Protein AF-A0A662I126-F1 (afdb_monomer_lite)

Secondary structure (DSSP, 8-state):
-----PPPPP--------HHHHHHHHHHHHTTSSSSHHHHHHHHHHHHHHHHHHH------HHHHHHHHHHHHHHSPPPPHHHHHHHHHHHHHHHHHHHT--

pLDDT: mean 80.43, std 13.74, range [46.0, 97.88]

Structure (mmCIF, N/CA/C/O backbone):
data_AF-A0A662I126-F1
#
_entry.id   AF-A0A662I126-F1
#
loop_
_atom_site.group_PDB
_atom_site.id
_atom_site.type_symbol
_atom_site.label_atom_id
_atom_site.label_alt_id
_atom_site.label_comp_id
_atom_site.label_asym_id
_atom_site.label_entity_id
_atom_site.label_seq_id
_atom_site.pdbx_PDB_ins_code
_atom_site.Cartn_x
_atom_site.Cartn_y
_atom_site.Cartn_z
_atom_site.occupancy
_atom_site.B_iso_or_equiv
_atom_site.auth_seq_id
_atom_site.auth_comp_id
_atom_site.auth_asym_id
_atom_site.auth_atom_id
_atom_site.pdbx_PDB_model_num
ATOM 1 N N . MET A 1 1 ? 0.864 27.579 19.050 1.00 46.28 1 MET A N 1
ATOM 2 C CA . MET A 1 1 ? 2.018 26.921 18.395 1.00 46.28 1 MET A CA 1
ATOM 3 C C . MET A 1 1 ? 1.503 25.943 17.349 1.00 46.28 1 MET A C 1
ATOM 5 O O . MET A 1 1 ? 0.604 25.179 17.687 1.00 46.28 1 MET A O 1
ATOM 9 N N . PRO A 1 2 ? 1.976 25.974 16.093 1.00 46.00 2 PRO A N 1
ATOM 10 C CA . PRO A 1 2 ? 1.501 25.039 15.078 1.00 46.00 2 PRO A CA 1
ATOM 11 C C . PRO A 1 2 ? 1.997 23.624 15.407 1.00 46.00 2 PRO A C 1
ATOM 13 O O . PRO A 1 2 ? 3.196 23.412 15.585 1.00 46.00 2 PRO A O 1
ATOM 16 N N . LYS A 1 3 ? 1.071 22.659 15.516 1.00 48.94 3 LYS A N 1
ATOM 17 C CA . LYS A 1 3 ? 1.384 21.231 15.683 1.00 48.94 3 LYS A CA 1
ATOM 18 C C . LYS A 1 3 ? 2.289 20.795 14.527 1.00 48.94 3 LYS A C 1
ATOM 20 O O . LYS A 1 3 ? 1.851 20.738 13.378 1.00 48.94 3 LYS A O 1
ATOM 25 N N . ARG A 1 4 ? 3.558 20.519 14.830 1.00 51.84 4 ARG A N 1
ATOM 26 C CA . ARG A 1 4 ? 4.526 19.932 13.898 1.00 51.84 4 ARG A CA 1
ATOM 27 C C . ARG A 1 4 ? 3.936 18.584 13.468 1.00 51.84 4 ARG A C 1
ATOM 29 O O . ARG A 1 4 ? 3.803 17.699 14.303 1.00 51.84 4 ARG A O 1
ATOM 36 N N . ARG A 1 5 ? 3.493 18.450 12.212 1.00 54.19 5 ARG A N 1
ATOM 37 C CA . ARG A 1 5 ? 3.064 17.153 11.665 1.00 54.19 5 ARG A CA 1
ATOM 38 C C . ARG A 1 5 ? 4.267 16.220 11.765 1.00 54.19 5 ARG A C 1
ATOM 40 O O . ARG A 1 5 ? 5.259 16.447 11.071 1.00 54.19 5 ARG A O 1
ATOM 47 N N . GLU A 1 6 ? 4.213 15.242 12.662 1.00 59.25 6 GLU A N 1
ATOM 48 C CA . GLU A 1 6 ? 5.217 14.184 12.718 1.00 59.25 6 GLU A CA 1
ATOM 49 C C . GLU A 1 6 ? 5.300 13.549 11.329 1.00 59.25 6 GLU A C 1
ATOM 51 O O . GLU A 1 6 ? 4.286 13.159 10.744 1.00 59.25 6 GLU A O 1
ATOM 56 N N . LYS A 1 7 ? 6.504 13.531 10.748 1.00 57.84 7 LYS A N 1
ATOM 57 C CA . LYS A 1 7 ? 6.735 12.809 9.499 1.00 57.84 7 LYS A CA 1
ATOM 58 C C . LYS A 1 7 ? 6.443 11.343 9.798 1.00 57.84 7 LYS A C 1
ATOM 60 O O . LYS A 1 7 ? 7.119 10.763 10.643 1.00 57.84 7 LYS A O 1
ATOM 65 N N . ALA A 1 8 ? 5.433 10.781 9.137 1.00 68.19 8 ALA A N 1
ATOM 66 C CA . ALA A 1 8 ? 5.103 9.371 9.272 1.00 68.19 8 ALA A CA 1
ATOM 67 C C . ALA A 1 8 ? 6.372 8.535 9.048 1.00 68.19 8 ALA A C 1
ATOM 69 O O . ALA A 1 8 ? 7.087 8.744 8.063 1.00 68.19 8 ALA A O 1
ATOM 70 N N . ALA A 1 9 ? 6.672 7.640 9.988 1.00 77.69 9 ALA A N 1
ATOM 71 C CA . ALA A 1 9 ? 7.827 6.765 9.885 1.00 77.69 9 ALA A CA 1
ATOM 72 C C . ALA A 1 9 ? 7.681 5.884 8.635 1.00 77.69 9 ALA A C 1
ATOM 74 O O . ALA A 1 9 ? 6.673 5.199 8.465 1.00 77.69 9 ALA A O 1
ATOM 75 N N . LEU A 1 10 ? 8.673 5.931 7.746 1.00 83.06 10 LEU A N 1
ATOM 76 C CA . LEU A 1 10 ? 8.727 5.057 6.578 1.00 83.06 10 LEU A CA 1
ATOM 77 C C . LEU A 1 10 ? 9.353 3.723 6.983 1.00 83.06 10 LEU A C 1
ATOM 79 O O . LEU A 1 10 ? 10.356 3.696 7.695 1.00 83.06 10 LEU A O 1
ATOM 83 N N . VAL A 1 11 ? 8.771 2.626 6.505 1.00 86.38 11 VAL A N 1
ATOM 84 C CA . VAL A 1 11 ? 9.264 1.266 6.739 1.00 86.38 11 VAL A CA 1
ATOM 85 C C . VAL A 1 11 ? 9.749 0.692 5.414 1.00 86.38 11 VAL A C 1
ATOM 87 O O . VAL A 1 11 ? 9.076 0.824 4.393 1.00 86.38 11 VAL A O 1
ATOM 90 N N . HIS A 1 12 ? 10.922 0.061 5.427 1.00 88.12 12 HIS A N 1
ATOM 91 C CA . HIS A 1 12 ? 11.447 -0.628 4.255 1.00 88.12 12 HIS A CA 1
ATOM 92 C C . HIS A 1 12 ? 10.751 -1.980 4.079 1.00 88.12 12 HIS A C 1
ATOM 94 O O . HIS A 1 12 ? 10.676 -2.773 5.017 1.00 88.12 12 HIS A O 1
ATOM 100 N N . VAL A 1 13 ? 10.279 -2.254 2.864 1.00 87.19 13 VAL A N 1
ATOM 101 C CA . VAL A 1 13 ? 9.622 -3.514 2.509 1.00 87.19 13 VAL A CA 1
ATOM 102 C C . VAL A 1 13 ? 10.360 -4.131 1.328 1.00 87.19 13 VAL A C 1
ATOM 104 O O . VAL A 1 13 ? 10.661 -3.454 0.349 1.00 87.19 13 VAL A O 1
ATOM 107 N N . SER A 1 14 ? 10.644 -5.428 1.412 1.00 91.38 14 SER A N 1
ATOM 108 C CA . SER A 1 14 ? 11.217 -6.206 0.313 1.00 91.38 14 SER A CA 1
ATOM 109 C C . SER A 1 14 ? 10.224 -7.270 -0.124 1.00 91.38 14 SER A C 1
ATOM 111 O O . SER A 1 14 ? 9.690 -8.003 0.705 1.00 91.38 14 SER A O 1
ATOM 113 N N . VAL A 1 15 ? 9.982 -7.354 -1.430 1.00 88.12 15 VAL A N 1
ATOM 114 C CA . VAL A 1 15 ? 9.002 -8.269 -2.022 1.00 88.12 15 VAL A CA 1
ATOM 115 C C . VAL A 1 15 ? 9.655 -9.123 -3.099 1.00 88.12 15 VAL A C 1
ATOM 117 O O . VAL A 1 15 ? 10.569 -8.679 -3.791 1.00 88.12 15 VAL A O 1
ATOM 120 N N . ARG A 1 16 ? 9.174 -10.358 -3.249 1.00 93.06 16 ARG A N 1
ATOM 121 C CA . ARG A 1 16 ? 9.502 -11.217 -4.390 1.00 93.06 16 ARG A CA 1
ATOM 122 C C . ARG A 1 16 ? 8.340 -11.165 -5.366 1.00 93.06 16 ARG A C 1
ATOM 124 O O . ARG A 1 16 ? 7.201 -11.373 -4.957 1.00 93.06 16 ARG A O 1
ATOM 131 N N . ILE A 1 17 ? 8.632 -10.902 -6.633 1.00 90.81 17 ILE A N 1
ATOM 132 C CA . ILE A 1 17 ? 7.629 -10.824 -7.697 1.00 90.81 17 ILE A CA 1
ATOM 133 C C . ILE A 1 17 ? 8.075 -11.648 -8.909 1.00 90.81 17 ILE A C 1
ATOM 135 O O . ILE A 1 17 ? 9.280 -11.835 -9.096 1.00 90.81 17 ILE A O 1
ATOM 139 N N . PRO A 1 18 ? 7.135 -12.146 -9.732 1.00 95.94 18 PRO A N 1
ATOM 140 C CA . PRO A 1 18 ? 7.471 -12.814 -10.983 1.00 95.94 18 PRO A CA 1
ATOM 141 C C . PRO A 1 18 ? 8.266 -11.899 -11.919 1.00 95.94 18 PRO A C 1
ATOM 143 O O . PRO A 1 18 ? 7.995 -10.701 -12.014 1.00 95.94 18 PRO A O 1
ATOM 146 N N . GLU A 1 19 ? 9.206 -12.475 -12.667 1.00 96.06 19 GLU A N 1
ATOM 147 C CA . GLU A 1 19 ? 10.067 -11.724 -13.590 1.00 96.06 19 GLU A CA 1
ATOM 148 C C . GLU A 1 19 ? 9.255 -10.951 -14.641 1.00 96.06 19 GLU A C 1
ATOM 150 O O . GLU A 1 19 ? 9.540 -9.789 -14.919 1.00 96.06 19 GLU A O 1
ATOM 155 N N . GLY A 1 20 ? 8.196 -11.563 -15.185 1.00 96.00 20 GLY A N 1
ATOM 156 C CA . GLY A 1 20 ? 7.309 -10.900 -16.146 1.00 96.00 20 GLY A CA 1
ATOM 157 C C . GLY A 1 20 ? 6.635 -9.652 -15.568 1.00 96.00 20 GLY A C 1
ATOM 158 O O . GLY A 1 20 ? 6.520 -8.641 -16.253 1.00 96.00 20 GLY A O 1
ATOM 159 N N . THR A 1 21 ? 6.260 -9.686 -14.288 1.00 93.94 21 THR A N 1
ATOM 160 C CA . THR A 1 21 ? 5.686 -8.529 -13.589 1.00 93.94 21 THR A CA 1
ATOM 161 C C . THR A 1 21 ? 6.712 -7.414 -13.431 1.00 93.94 21 THR A C 1
ATOM 163 O O . THR A 1 21 ? 6.377 -6.251 -13.643 1.00 93.94 21 THR A O 1
ATOM 166 N N . LEU A 1 22 ? 7.963 -7.757 -13.110 1.00 94.81 22 LEU A N 1
ATOM 167 C CA . LEU A 1 22 ? 9.042 -6.774 -13.024 1.00 94.81 22 LEU A CA 1
ATOM 168 C C . LEU A 1 22 ? 9.310 -6.113 -14.384 1.00 94.81 22 LEU A C 1
ATOM 170 O O . LEU A 1 22 ? 9.425 -4.896 -14.440 1.00 94.81 22 LEU A O 1
ATOM 174 N N . LYS A 1 23 ? 9.320 -6.884 -15.480 1.00 97.00 23 LYS A N 1
ATOM 175 C CA . LYS A 1 23 ? 9.491 -6.340 -16.842 1.00 97.00 23 LYS A CA 1
ATOM 176 C C . LYS A 1 23 ? 8.402 -5.334 -17.208 1.00 97.00 23 LYS A C 1
ATOM 178 O O . LYS A 1 23 ? 8.697 -4.287 -17.770 1.00 97.00 23 LYS A O 1
ATOM 183 N N . ILE A 1 24 ? 7.150 -5.628 -16.863 1.00 95.81 24 ILE A N 1
ATOM 184 C CA . ILE A 1 24 ? 6.039 -4.692 -17.081 1.00 95.81 24 ILE A CA 1
ATOM 185 C C . ILE A 1 24 ? 6.229 -3.435 -16.225 1.00 95.81 24 ILE A C 1
ATOM 187 O O . ILE A 1 24 ? 6.040 -2.328 -16.720 1.00 95.81 24 ILE A O 1
ATOM 191 N N . ALA A 1 25 ? 6.623 -3.590 -14.957 1.00 94.69 25 ALA A N 1
ATOM 192 C CA . ALA A 1 25 ? 6.891 -2.454 -14.080 1.00 94.69 25 ALA A CA 1
ATOM 193 C C . ALA A 1 25 ? 8.005 -1.552 -14.637 1.00 94.69 25 ALA A C 1
ATOM 195 O O . ALA A 1 25 ? 7.853 -0.333 -14.620 1.00 94.69 25 ALA A O 1
ATOM 196 N N . ASP A 1 26 ? 9.068 -2.146 -15.182 1.00 97.00 26 ASP A N 1
ATOM 197 C CA . ASP A 1 26 ? 10.161 -1.424 -15.839 1.00 97.00 26 ASP A CA 1
ATOM 198 C C . ASP A 1 26 ? 9.665 -0.626 -17.041 1.00 97.00 26 ASP A C 1
ATOM 200 O O . ASP A 1 26 ? 9.879 0.580 -17.097 1.00 97.00 26 ASP A O 1
ATOM 204 N N . MET A 1 27 ? 8.890 -1.251 -17.933 1.00 97.75 27 MET A N 1
ATOM 205 C CA . MET A 1 27 ? 8.309 -0.556 -19.086 1.00 97.75 27 MET A CA 1
ATOM 206 C C . MET A 1 27 ? 7.448 0.646 -18.679 1.00 97.75 27 MET A C 1
ATOM 208 O O . MET A 1 27 ? 7.476 1.681 -19.337 1.00 97.75 27 MET A O 1
ATOM 212 N N . LEU A 1 28 ? 6.664 0.531 -17.604 1.00 96.94 28 LEU A N 1
ATOM 213 C CA . LEU A 1 28 ? 5.814 1.629 -17.130 1.00 96.94 28 LEU A CA 1
ATOM 214 C C . LEU A 1 28 ? 6.634 2.797 -16.561 1.00 96.94 28 LEU A C 1
ATOM 216 O O . LEU A 1 28 ? 6.225 3.952 -16.696 1.00 96.94 28 LEU A O 1
ATOM 220 N N . VAL A 1 29 ? 7.782 2.508 -15.947 1.00 97.31 29 VAL A N 1
ATOM 221 C CA . VAL A 1 29 ? 8.737 3.532 -15.504 1.00 97.31 29 VAL A CA 1
ATOM 222 C C . VAL A 1 29 ? 9.430 4.172 -16.707 1.00 97.31 29 VAL A C 1
ATOM 224 O O . VAL A 1 29 ? 9.499 5.395 -16.785 1.00 97.31 29 VAL A O 1
ATOM 227 N N . ASP A 1 30 ? 9.857 3.372 -17.685 1.00 97.88 30 ASP A N 1
ATOM 228 C CA . ASP A 1 30 ? 10.520 3.851 -18.905 1.00 97.88 30 ASP A CA 1
ATOM 229 C C . ASP A 1 30 ? 9.610 4.760 -19.747 1.00 97.88 30 ASP A C 1
ATOM 231 O O . ASP A 1 30 ? 10.065 5.737 -20.340 1.00 97.88 30 ASP A O 1
ATOM 235 N N . LEU A 1 31 ? 8.301 4.484 -19.760 1.00 97.75 31 LEU A N 1
ATOM 236 C CA . LEU A 1 31 ? 7.284 5.336 -20.388 1.00 97.75 31 LEU A CA 1
ATOM 237 C C . LEU A 1 31 ? 6.996 6.628 -19.601 1.00 97.75 31 LEU A C 1
ATOM 239 O O . LEU A 1 31 ? 6.207 7.456 -20.056 1.00 97.75 31 LEU A O 1
ATOM 243 N N . GLY A 1 32 ? 7.595 6.805 -18.421 1.00 96.25 32 GLY A N 1
ATOM 244 C CA . GLY A 1 32 ? 7.405 7.972 -17.562 1.00 96.25 32 GLY A CA 1
ATOM 245 C C . GLY A 1 32 ? 6.053 8.015 -16.847 1.00 96.25 32 GLY A C 1
ATOM 246 O O . GLY A 1 32 ? 5.678 9.062 -16.322 1.00 96.25 32 GLY A O 1
ATOM 247 N N . ILE A 1 33 ? 5.310 6.901 -16.817 1.00 96.88 33 ILE A N 1
ATOM 248 C CA . ILE A 1 33 ? 4.027 6.809 -16.098 1.00 96.88 33 ILE A CA 1
ATOM 249 C C . ILE A 1 33 ? 4.274 6.842 -14.586 1.00 96.88 33 ILE A C 1
ATOM 251 O O . ILE A 1 33 ? 3.497 7.434 -13.839 1.00 96.88 33 ILE A O 1
ATOM 255 N N . PHE A 1 34 ? 5.374 6.227 -14.151 1.00 96.75 34 PHE A N 1
ATOM 256 C CA . PHE A 1 34 ? 5.867 6.283 -12.781 1.00 96.75 34 PHE A CA 1
ATOM 257 C C . PHE A 1 34 ? 7.318 6.753 -12.780 1.00 96.75 34 PHE A C 1
ATOM 259 O O . PHE A 1 34 ? 8.088 6.422 -13.678 1.00 96.75 34 PHE A O 1
ATOM 266 N N . LYS A 1 35 ? 7.707 7.494 -11.746 1.00 95.81 35 LYS A N 1
ATOM 267 C CA . LYS A 1 35 ? 9.072 7.980 -11.547 1.00 95.81 35 LYS A CA 1
ATOM 268 C C . LYS A 1 35 ? 10.064 6.836 -11.353 1.00 95.81 35 LYS A C 1
ATOM 270 O O . LYS A 1 35 ? 11.187 6.903 -11.842 1.00 95.81 35 LYS A O 1
ATOM 275 N N . ASP A 1 36 ? 9.675 5.831 -10.573 1.00 96.50 36 ASP A N 1
ATOM 276 C CA . ASP A 1 36 ? 10.496 4.668 -10.260 1.00 96.50 36 ASP A CA 1
ATOM 277 C C . ASP A 1 36 ? 9.635 3.461 -9.852 1.00 96.50 36 ASP A C 1
ATOM 279 O O . ASP A 1 36 ? 8.424 3.557 -9.630 1.00 96.50 36 ASP A O 1
ATOM 283 N N . ARG A 1 37 ? 10.282 2.295 -9.732 1.00 93.62 37 ARG A N 1
ATOM 284 C CA . ARG A 1 37 ? 9.632 1.039 -9.326 1.00 93.62 37 ARG A CA 1
ATOM 285 C C . ARG A 1 37 ? 8.956 1.143 -7.955 1.00 93.62 37 ARG A C 1
ATOM 287 O O . ARG A 1 37 ? 7.943 0.487 -7.725 1.00 93.62 37 ARG A O 1
ATOM 294 N N . SER A 1 38 ? 9.508 1.939 -7.039 1.00 93.50 38 SER A N 1
ATOM 295 C CA . SER A 1 38 ? 8.968 2.080 -5.683 1.00 93.50 38 SER A CA 1
ATOM 296 C C . SER A 1 38 ? 7.665 2.867 -5.697 1.00 93.50 38 SER A C 1
ATOM 298 O O . SER A 1 38 ? 6.728 2.503 -4.991 1.00 93.50 38 SER A O 1
ATOM 300 N N . GLU A 1 39 ? 7.574 3.921 -6.508 1.00 94.38 39 GLU A N 1
ATOM 301 C CA . GLU A 1 39 ? 6.335 4.673 -6.697 1.00 94.38 39 GLU A CA 1
ATOM 302 C C . GLU A 1 39 ? 5.225 3.779 -7.254 1.00 94.38 39 GLU A C 1
ATOM 304 O O . GLU A 1 39 ? 4.125 3.763 -6.698 1.00 94.38 39 GLU A O 1
ATOM 309 N N . LEU A 1 40 ? 5.533 2.977 -8.277 1.00 94.75 40 LEU A N 1
ATOM 310 C CA . LEU A 1 40 ? 4.595 2.009 -8.843 1.00 94.75 40 LEU A CA 1
ATOM 311 C C . LEU A 1 40 ? 4.107 1.015 -7.782 1.00 94.75 40 LEU A C 1
ATOM 313 O O . LEU A 1 40 ? 2.901 0.819 -7.626 1.00 94.75 40 LEU A O 1
ATOM 317 N N . ILE A 1 41 ? 5.022 0.409 -7.017 1.00 92.44 41 ILE A N 1
ATOM 318 C CA . ILE A 1 41 ? 4.670 -0.564 -5.971 1.00 92.44 41 ILE A CA 1
ATOM 319 C C . ILE A 1 41 ? 3.819 0.096 -4.879 1.00 92.44 41 ILE A C 1
ATOM 321 O O . ILE A 1 41 ? 2.793 -0.454 -4.479 1.00 92.44 41 ILE A O 1
ATOM 325 N N . ASN A 1 42 ? 4.192 1.294 -4.425 1.00 92.25 42 ASN A N 1
ATOM 326 C CA . ASN A 1 42 ? 3.429 2.039 -3.424 1.00 92.25 42 ASN A CA 1
ATOM 327 C C . ASN A 1 42 ? 2.022 2.386 -3.924 1.00 92.25 42 ASN A C 1
ATOM 329 O O . ASN A 1 42 ? 1.047 2.255 -3.178 1.00 92.25 42 ASN A O 1
ATOM 333 N N . TYR A 1 43 ? 1.906 2.799 -5.187 1.00 93.38 43 TYR A N 1
ATOM 334 C CA . TYR A 1 43 ? 0.624 3.063 -5.828 1.00 93.38 43 TYR A CA 1
ATOM 335 C C . TYR A 1 43 ? -0.240 1.798 -5.879 1.00 93.38 43 TYR A C 1
ATOM 337 O O . TYR A 1 43 ? -1.388 1.826 -5.433 1.00 93.38 43 TYR A O 1
ATOM 345 N N . ALA A 1 44 ? 0.323 0.678 -6.342 1.00 91.25 44 ALA A N 1
ATOM 346 C CA . ALA A 1 44 ? -0.379 -0.597 -6.438 1.00 91.25 44 ALA A CA 1
ATOM 347 C C . ALA A 1 44 ? -0.873 -1.089 -5.068 1.00 91.25 44 ALA A C 1
ATOM 349 O O . ALA A 1 44 ? -2.035 -1.477 -4.938 1.00 91.25 44 ALA A O 1
ATOM 350 N N . ILE A 1 45 ? -0.036 -1.007 -4.025 1.00 90.69 45 ILE A N 1
ATOM 351 C CA . ILE A 1 45 ? -0.421 -1.354 -2.647 1.00 90.69 45 ILE A CA 1
ATOM 352 C C . ILE A 1 45 ? -1.575 -0.464 -2.182 1.00 90.69 45 ILE A C 1
ATOM 354 O O . ILE A 1 45 ? -2.577 -0.968 -1.679 1.00 90.69 45 ILE A O 1
ATOM 358 N N . LYS A 1 46 ? -1.471 0.856 -2.372 1.00 90.50 46 LYS A N 1
ATOM 359 C CA . LYS A 1 46 ? -2.510 1.802 -1.948 1.00 90.50 46 LYS A CA 1
ATOM 360 C C . LYS A 1 46 ? -3.842 1.542 -2.649 1.00 90.50 46 LYS A C 1
ATOM 362 O O . LYS A 1 46 ? -4.884 1.565 -1.995 1.00 90.50 46 LYS A O 1
ATOM 367 N N . GLN A 1 47 ? -3.808 1.297 -3.955 1.00 89.81 47 GLN A N 1
ATOM 368 C CA . GLN A 1 47 ? -5.000 1.013 -4.746 1.00 89.81 47 GLN A CA 1
ATOM 369 C C . GLN A 1 47 ? -5.637 -0.317 -4.331 1.00 89.81 47 GLN A C 1
ATOM 371 O O . GLN A 1 47 ? -6.834 -0.358 -4.054 1.00 89.81 47 GLN A O 1
ATOM 376 N N . THR A 1 48 ? -4.821 -1.359 -4.160 1.00 87.94 48 THR A N 1
ATOM 377 C CA . THR A 1 48 ? -5.275 -2.669 -3.677 1.00 87.94 48 THR A CA 1
ATOM 378 C C . THR A 1 48 ? -5.917 -2.547 -2.298 1.00 87.94 48 THR A C 1
ATOM 380 O O . THR A 1 48 ? -7.031 -3.012 -2.094 1.00 87.94 48 THR A O 1
ATOM 383 N N . LEU A 1 49 ? -5.272 -1.862 -1.347 1.00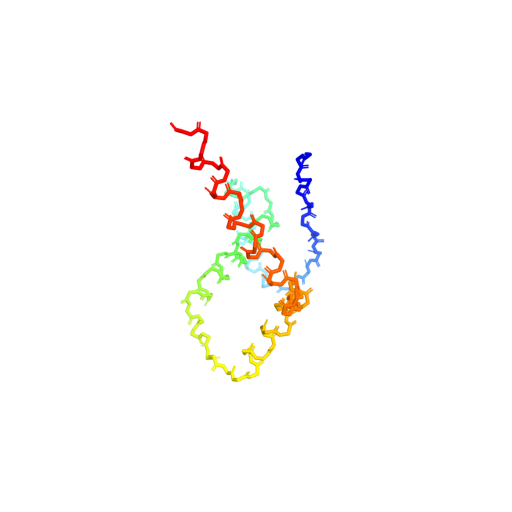 86.56 49 LEU A N 1
ATOM 384 C CA . LEU A 1 49 ? -5.842 -1.644 -0.016 1.00 86.56 49 LEU A CA 1
ATOM 385 C C . LEU A 1 49 ? -7.163 -0.882 -0.080 1.00 86.56 49 LEU A C 1
ATOM 387 O O . LEU A 1 49 ? -8.095 -1.239 0.630 1.00 86.56 49 LEU A O 1
ATOM 391 N N . LYS A 1 50 ? -7.273 0.140 -0.933 1.00 83.81 50 LYS A N 1
ATOM 392 C CA . LYS A 1 50 ? -8.524 0.884 -1.109 1.00 83.81 50 LYS A CA 1
ATOM 393 C C . LYS A 1 50 ? -9.647 -0.031 -1.603 1.00 83.81 50 LYS A C 1
ATOM 395 O O . LYS A 1 50 ? -10.737 0.008 -1.047 1.00 83.81 50 LYS A O 1
ATOM 400 N N . GLU A 1 51 ? -9.383 -0.862 -2.605 1.00 84.44 51 GLU A N 1
ATOM 401 C CA . GLU A 1 51 ? -10.366 -1.802 -3.158 1.00 84.44 51 GLU A CA 1
ATOM 402 C C . GLU A 1 51 ? -10.743 -2.905 -2.164 1.00 84.44 51 GLU A C 1
ATOM 404 O O . GLU A 1 51 ? -11.924 -3.205 -1.989 1.00 84.44 51 GLU A O 1
ATOM 409 N N . TYR A 1 52 ? -9.764 -3.478 -1.461 1.00 79.06 52 TYR A N 1
ATOM 410 C CA . TYR A 1 52 ? -10.020 -4.499 -0.450 1.00 79.06 52 TYR A CA 1
ATOM 411 C C . TYR A 1 52 ? -10.767 -3.928 0.754 1.00 79.06 52 TYR A C 1
ATOM 413 O O . TYR A 1 52 ? -11.759 -4.516 1.162 1.00 79.06 52 TYR A O 1
ATOM 421 N N . LEU A 1 53 ? -10.369 -2.776 1.300 1.00 74.81 53 LEU A N 1
ATOM 422 C CA . LEU A 1 53 ? -11.036 -2.169 2.461 1.00 74.81 53 LEU A CA 1
ATOM 423 C C . LEU A 1 53 ? -12.501 -1.821 2.190 1.00 74.81 53 LEU A C 1
ATOM 425 O O . LEU A 1 53 ? -13.319 -1.944 3.095 1.00 74.81 53 LEU A O 1
ATOM 429 N N . LEU A 1 54 ? -12.849 -1.440 0.959 1.00 67.75 54 LEU A N 1
ATOM 430 C CA . LEU A 1 54 ? -14.245 -1.207 0.573 1.00 67.75 54 LEU A CA 1
ATOM 431 C C . LEU A 1 54 ? -15.082 -2.496 0.573 1.00 67.75 54 LEU A C 1
ATOM 433 O O . LEU A 1 54 ? -16.287 -2.446 0.806 1.00 67.75 54 LEU A O 1
ATOM 437 N N . ASN A 1 55 ? -14.444 -3.642 0.335 1.00 64.75 55 ASN A N 1
ATOM 438 C CA . ASN A 1 55 ? -15.090 -4.952 0.268 1.00 64.75 55 ASN A CA 1
ATOM 439 C C . ASN A 1 55 ? -14.948 -5.771 1.557 1.00 64.75 55 ASN A C 1
ATOM 441 O O . ASN A 1 55 ? -15.654 -6.767 1.736 1.00 64.75 55 ASN A O 1
ATOM 445 N N . ILE A 1 56 ? -14.070 -5.360 2.476 1.00 61.75 56 ILE A N 1
ATOM 446 C CA . ILE A 1 56 ? -13.977 -5.939 3.810 1.00 61.75 56 ILE A CA 1
ATOM 447 C C . ILE A 1 56 ? -15.249 -5.536 4.561 1.00 61.75 56 ILE A C 1
ATOM 449 O O . ILE A 1 56 ? -15.345 -4.484 5.190 1.00 61.75 56 ILE A O 1
ATOM 453 N N . ARG A 1 57 ? -16.248 -6.423 4.525 1.00 58.91 57 ARG A N 1
ATOM 454 C CA . ARG A 1 57 ? -17.271 -6.476 5.566 1.00 58.91 57 ARG A CA 1
ATOM 455 C C . ARG A 1 57 ? -16.549 -6.883 6.838 1.00 58.91 57 ARG A C 1
ATOM 457 O O . ARG A 1 57 ? -16.310 -8.067 7.061 1.00 58.91 57 ARG A O 1
ATOM 464 N N . ILE A 1 58 ? -16.154 -5.899 7.640 1.00 64.12 58 ILE A N 1
ATOM 465 C CA . ILE A 1 58 ? -15.660 -6.155 8.987 1.00 64.12 58 ILE A CA 1
ATOM 466 C C . ILE A 1 58 ? -16.788 -6.899 9.703 1.00 64.12 58 ILE A C 1
ATOM 468 O O . ILE A 1 58 ? -17.815 -6.306 10.032 1.00 64.12 58 ILE A O 1
ATOM 472 N N . GLN A 1 59 ? -16.631 -8.209 9.905 1.00 62.12 59 GLN A N 1
ATOM 473 C CA . GLN A 1 59 ? -17.445 -8.898 10.892 1.00 62.12 59 GLN A CA 1
ATOM 474 C C . GLN A 1 59 ? -17.056 -8.284 12.226 1.00 62.12 59 GLN A C 1
ATOM 476 O O . GLN A 1 59 ? -15.940 -8.477 12.710 1.00 62.12 59 GLN A O 1
ATOM 481 N N . VAL A 1 60 ? -17.956 -7.470 12.769 1.00 66.88 60 VAL A N 1
ATOM 482 C CA . VAL A 1 60 ? -17.788 -6.878 14.088 1.00 66.88 60 VAL A CA 1
ATOM 483 C C . VAL A 1 60 ? -17.880 -8.023 15.086 1.00 66.88 60 VAL A C 1
ATOM 485 O O . VAL A 1 60 ? -18.963 -8.439 15.491 1.00 66.88 60 VAL A O 1
ATOM 488 N N . THR A 1 61 ? -16.726 -8.592 15.410 1.00 76.75 61 THR A N 1
ATOM 489 C CA . THR A 1 61 ? -16.593 -9.605 16.449 1.00 76.75 61 THR A CA 1
ATOM 490 C C . THR A 1 61 ? -16.471 -8.911 17.806 1.00 76.75 61 THR A C 1
ATOM 492 O O . THR A 1 61 ? -15.908 -7.813 17.882 1.00 76.75 61 THR A O 1
ATOM 495 N N . PRO A 1 62 ? -16.955 -9.527 18.899 1.00 79.44 62 PRO A N 1
ATOM 496 C CA . PRO A 1 62 ? -16.789 -8.978 20.245 1.00 79.44 62 PRO A CA 1
ATOM 497 C C . PRO A 1 62 ? -15.328 -8.635 20.577 1.00 79.44 62 PRO A C 1
ATOM 499 O O . PRO A 1 62 ? -15.055 -7.591 21.161 1.00 79.44 62 PRO A O 1
ATOM 502 N N . GLN A 1 63 ? -14.378 -9.456 20.116 1.00 83.50 63 GLN A N 1
ATOM 503 C CA . GLN A 1 63 ? -12.942 -9.268 20.342 1.00 83.50 63 GLN A CA 1
ATOM 504 C C . GLN A 1 63 ? -12.391 -8.016 19.645 1.00 83.50 63 GLN A C 1
ATOM 506 O O . GLN A 1 63 ? -11.521 -7.330 20.186 1.00 83.50 63 GLN A O 1
ATOM 511 N N . LEU A 1 64 ? -12.889 -7.698 18.445 1.00 82.75 64 LEU A N 1
ATOM 512 C CA . LEU A 1 64 ? -12.497 -6.486 17.724 1.00 82.75 64 LEU A CA 1
ATOM 513 C C . LEU A 1 64 ? -13.013 -5.232 18.437 1.00 82.75 64 LEU A C 1
ATOM 515 O O . LEU A 1 64 ? -12.287 -4.246 18.547 1.00 82.75 64 LEU A O 1
ATOM 519 N N . VAL A 1 65 ? -14.244 -5.287 18.949 1.00 80.62 65 VAL A N 1
ATOM 520 C CA . VAL A 1 65 ? -14.855 -4.200 19.725 1.00 80.62 65 VAL A CA 1
ATOM 521 C C . VAL A 1 65 ? -14.072 -3.956 21.012 1.00 80.62 65 VAL A C 1
ATOM 523 O O . VAL A 1 65 ? -13.714 -2.820 21.309 1.00 80.62 65 VAL A O 1
ATOM 526 N N . GLU A 1 66 ? -13.735 -5.018 21.741 1.00 85.44 66 GLU A N 1
ATOM 527 C CA . GLU A 1 66 ? -12.939 -4.933 22.966 1.00 85.44 66 GLU A CA 1
ATOM 528 C C . GLU A 1 66 ? -11.538 -4.358 22.699 1.00 85.44 66 GLU A C 1
ATOM 530 O O . GLU A 1 66 ? -11.084 -3.449 23.397 1.00 85.44 66 GLU A O 1
ATOM 535 N N . SER A 1 67 ? -10.885 -4.806 21.621 1.00 84.62 67 SER A N 1
ATOM 536 C CA . SER A 1 67 ? -9.582 -4.277 21.193 1.00 84.62 67 SER A CA 1
ATOM 537 C C . SER A 1 67 ? -9.653 -2.792 20.832 1.00 84.62 67 SER A C 1
ATOM 539 O O . SER A 1 67 ? -8.763 -2.019 21.189 1.00 84.62 67 SER A O 1
ATOM 541 N N . TYR A 1 68 ? -10.727 -2.374 20.159 1.00 83.62 68 TYR A N 1
ATOM 542 C CA . TYR A 1 68 ? -10.971 -0.976 19.823 1.00 83.62 68 TYR A CA 1
ATOM 543 C C . TYR A 1 68 ? -11.178 -0.110 21.073 1.00 83.62 68 TYR A C 1
ATOM 545 O O . TYR A 1 68 ? -10.558 0.946 21.185 1.00 83.62 68 TYR A O 1
ATOM 553 N N . PHE A 1 69 ? -11.979 -0.563 22.043 1.00 81.94 69 PHE A N 1
ATOM 554 C CA . PHE A 1 69 ? -12.175 0.166 23.300 1.00 81.94 69 PHE A CA 1
ATOM 555 C C . PHE A 1 69 ? -10.890 0.280 24.118 1.00 81.94 69 PHE A C 1
ATOM 557 O O . PHE A 1 69 ? -10.606 1.350 24.651 1.00 81.94 69 PHE A O 1
ATOM 564 N N . LYS A 1 70 ? -10.065 -0.769 24.148 1.00 84.38 70 LYS A N 1
ATOM 565 C CA . LYS A 1 70 ? -8.755 -0.718 24.804 1.00 84.38 70 LYS A CA 1
ATOM 566 C C . LYS A 1 70 ? -7.828 0.319 24.160 1.00 84.38 70 LYS A C 1
ATOM 568 O O . LYS A 1 70 ? -7.159 1.068 24.866 1.00 84.38 70 LYS A O 1
ATOM 573 N N . LEU A 1 71 ? -7.806 0.391 22.827 1.00 84.75 71 LEU A N 1
ATOM 574 C CA . LEU A 1 71 ? -7.048 1.415 22.098 1.00 84.75 71 LEU A CA 1
ATOM 575 C C . LEU A 1 71 ? -7.595 2.825 22.353 1.00 84.75 71 LEU A C 1
ATOM 577 O O . LEU A 1 71 ? -6.815 3.763 22.504 1.00 84.75 71 LEU A O 1
ATOM 581 N N . LEU A 1 72 ? -8.919 2.978 22.430 1.00 77.56 72 LEU A N 1
ATOM 582 C CA . LEU A 1 72 ? -9.550 4.251 22.773 1.00 77.56 72 LEU A CA 1
ATOM 583 C C . LEU A 1 72 ? -9.170 4.722 24.176 1.00 77.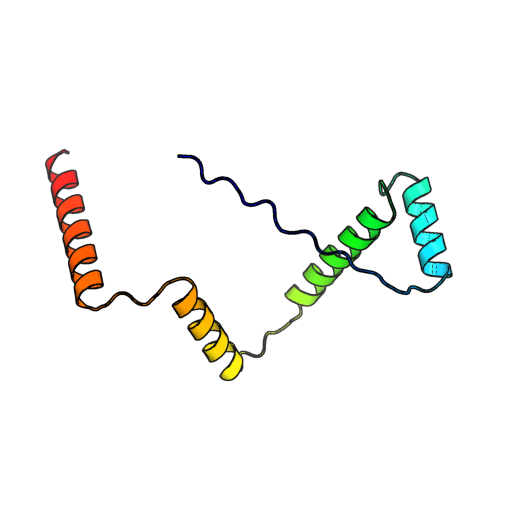56 72 LEU A C 1
ATOM 585 O O . LEU A 1 72 ? -8.825 5.886 24.327 1.00 77.56 72 LEU A O 1
ATOM 589 N N . GLU A 1 73 ? -9.184 3.843 25.176 1.00 77.94 73 GLU A N 1
ATOM 590 C CA . GLU A 1 73 ? -8.785 4.191 26.547 1.00 77.94 73 GLU A CA 1
ATOM 591 C C . GLU A 1 73 ? -7.304 4.576 26.645 1.00 77.94 73 GLU A C 1
ATOM 593 O O . GLU A 1 73 ? -6.946 5.458 27.420 1.00 77.94 73 GLU A O 1
ATOM 598 N N . GLN A 1 74 ? -6.438 3.966 25.831 1.00 75.44 74 GLN A N 1
ATOM 599 C CA . GLN A 1 74 ? -5.022 4.341 25.752 1.00 75.44 74 GLN A CA 1
ATOM 600 C C . GLN A 1 74 ? -4.805 5.692 25.057 1.00 75.44 74 GLN A C 1
ATOM 602 O O . GLN A 1 74 ? -3.946 6.467 25.472 1.00 75.44 74 GLN A O 1
ATOM 607 N N . ALA A 1 75 ? -5.560 5.972 23.992 1.00 69.94 75 ALA A N 1
ATOM 608 C CA . ALA A 1 75 ? -5.444 7.211 23.223 1.00 69.94 75 ALA A CA 1
ATOM 609 C C . ALA A 1 75 ? -6.150 8.403 23.894 1.00 69.94 75 ALA A C 1
ATOM 611 O O . ALA A 1 75 ? -5.737 9.549 23.722 1.00 69.94 75 ALA A O 1
ATOM 612 N N . SER A 1 76 ? -7.218 8.133 24.641 1.00 68.19 76 SER A N 1
ATOM 613 C CA . SER A 1 76 ? -8.010 9.097 25.393 1.00 68.19 76 SER A CA 1
ATOM 614 C C . SER A 1 76 ? -8.501 8.423 2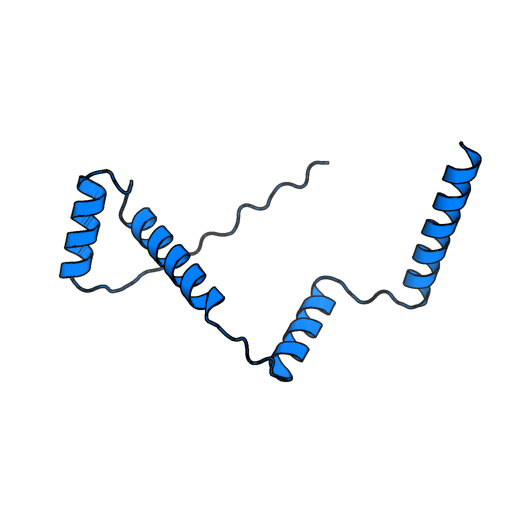6.676 1.00 68.19 76 SER A C 1
ATOM 616 O O . SER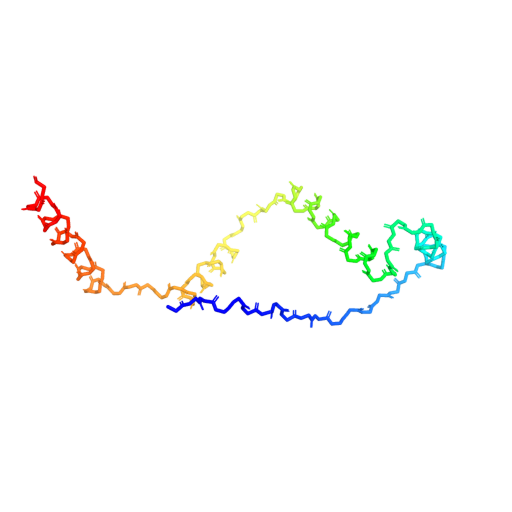 A 1 76 ? -9.575 7.811 26.672 1.00 68.19 76 SER 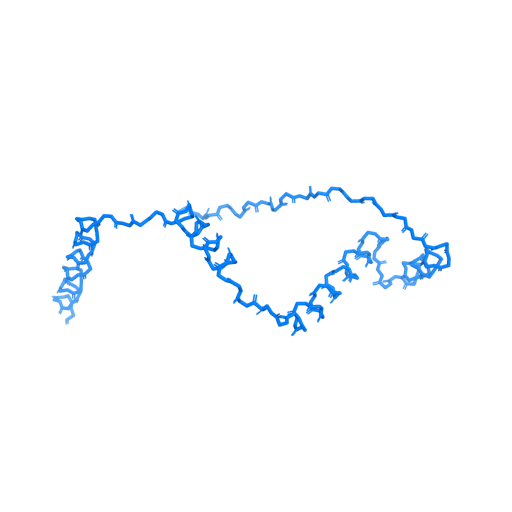A O 1
ATOM 618 N N . PRO A 1 77 ? -7.739 8.536 27.776 1.00 68.44 77 PRO A N 1
ATOM 619 C CA . PRO A 1 77 ? -8.150 8.017 29.073 1.00 68.44 77 PRO A CA 1
ATOM 620 C C . PRO A 1 77 ? -9.556 8.506 29.417 1.00 68.44 77 PRO A C 1
ATOM 622 O O . PRO A 1 77 ? -9.895 9.669 29.171 1.00 68.44 77 PRO A O 1
ATOM 625 N N . ARG A 1 78 ? -10.394 7.618 29.959 1.00 66.19 78 ARG A N 1
ATOM 626 C CA . ARG A 1 78 ? -11.709 8.023 30.459 1.00 66.19 78 ARG A CA 1
ATOM 627 C C . ARG A 1 78 ? -11.501 9.054 31.562 1.00 66.19 78 ARG A C 1
ATOM 629 O O . ARG A 1 78 ? -10.790 8.785 32.526 1.00 66.19 78 ARG A O 1
ATOM 636 N N . LEU A 1 79 ? -12.125 10.216 31.396 1.00 71.25 79 LEU A N 1
ATOM 637 C CA . LEU A 1 79 ? -12.204 11.222 32.447 1.00 71.25 79 LEU A CA 1
ATOM 638 C C . LEU A 1 79 ? -12.892 10.600 33.663 1.00 71.25 79 LEU A C 1
ATOM 640 O O . LEU A 1 79 ? -13.897 9.897 33.521 1.00 71.25 79 LEU A O 1
ATOM 644 N N . THR A 1 80 ? -12.365 10.873 34.849 1.00 77.12 80 THR A N 1
ATOM 645 C CA . THR A 1 80 ? -13.082 10.586 36.095 1.00 77.12 80 THR A CA 1
ATOM 646 C C . THR A 1 80 ? -14.375 11.406 36.153 1.00 77.12 80 THR A C 1
ATOM 648 O O . THR A 1 80 ? -14.485 12.456 35.512 1.00 77.12 80 THR A O 1
ATOM 651 N N . GLU A 1 81 ? -15.371 10.957 36.926 1.00 73.19 81 GLU A N 1
ATOM 652 C CA . GLU A 1 81 ? -16.633 11.702 37.084 1.00 73.19 81 GLU A CA 1
ATOM 653 C C . GLU A 1 81 ? -16.392 13.147 37.550 1.00 73.19 81 GLU A C 1
ATOM 655 O O . GLU A 1 81 ? -17.049 14.075 37.083 1.00 73.19 81 GLU A O 1
ATOM 660 N N . GLU A 1 82 ? -15.382 13.354 38.395 1.00 78.62 82 GLU A N 1
ATOM 661 C CA . GLU A 1 82 ? -14.971 14.664 38.904 1.00 78.62 82 GLU A CA 1
ATOM 662 C C . GLU A 1 82 ? -14.346 15.563 37.825 1.00 78.62 82 GLU A C 1
ATOM 664 O O . GLU A 1 82 ? -14.534 16.782 37.827 1.00 78.62 82 GLU A O 1
ATOM 669 N N . GLU A 1 83 ? -13.574 14.998 36.897 1.00 77.31 83 GLU A N 1
ATOM 670 C CA . GLU A 1 83 ? -12.999 15.737 35.766 1.00 77.31 83 GLU A CA 1
ATOM 671 C C . GLU A 1 83 ? -14.067 16.066 34.722 1.00 77.31 83 GLU A C 1
ATOM 673 O O . GLU A 1 83 ? -14.125 17.194 34.231 1.00 77.31 83 GLU A O 1
ATOM 678 N N . ALA A 1 84 ? -14.965 15.121 34.436 1.00 79.19 84 ALA A N 1
ATOM 679 C CA . ALA A 1 84 ? -16.097 15.340 33.544 1.00 79.19 84 ALA A CA 1
ATOM 680 C C . ALA A 1 84 ? -17.050 16.417 34.091 1.00 79.19 84 ALA A C 1
ATOM 682 O O . ALA A 1 84 ? -17.490 17.290 33.339 1.00 79.19 84 ALA A O 1
ATOM 683 N N . ALA A 1 85 ? -17.326 16.400 35.400 1.00 80.00 85 ALA A N 1
ATOM 684 C CA . ALA A 1 85 ? -18.143 17.408 36.068 1.00 80.00 85 ALA A CA 1
ATOM 685 C C . ALA A 1 85 ? -17.500 18.801 36.004 1.00 80.00 85 ALA A C 1
ATOM 687 O O . ALA A 1 85 ? -18.175 19.762 35.632 1.00 80.00 85 ALA A O 1
ATOM 688 N N . ARG A 1 86 ? -16.191 18.907 36.280 1.00 83.50 86 ARG A N 1
ATOM 689 C CA . ARG A 1 86 ? -15.448 20.175 36.173 1.00 83.50 86 ARG A CA 1
ATOM 690 C C . ARG A 1 86 ? -15.502 20.755 34.763 1.00 83.50 86 ARG A C 1
ATOM 692 O O . ARG A 1 86 ? -15.863 21.917 34.605 1.00 83.50 86 ARG A O 1
ATOM 699 N N . ILE A 1 87 ? -15.233 19.940 33.743 1.00 83.44 87 ILE A N 1
ATOM 700 C CA . ILE A 1 87 ? -15.287 20.372 32.338 1.00 83.44 87 ILE A CA 1
ATOM 701 C C . ILE A 1 87 ? -16.708 20.817 31.958 1.00 83.44 87 ILE A C 1
ATOM 703 O O . ILE A 1 87 ? -16.891 21.834 31.287 1.00 83.44 87 ILE A O 1
ATOM 707 N N . ALA A 1 88 ? -17.738 20.095 32.409 1.00 82.56 88 ALA A N 1
ATOM 708 C CA . ALA A 1 88 ? -19.127 20.462 32.150 1.00 82.56 88 ALA A CA 1
ATOM 709 C C . ALA A 1 88 ? -19.516 21.801 32.805 1.00 82.56 88 ALA A C 1
ATOM 711 O O . ALA A 1 88 ? -20.256 22.588 32.203 1.00 82.56 88 ALA A O 1
ATOM 712 N N . GLU A 1 89 ? -19.028 22.083 34.015 1.00 85.62 89 G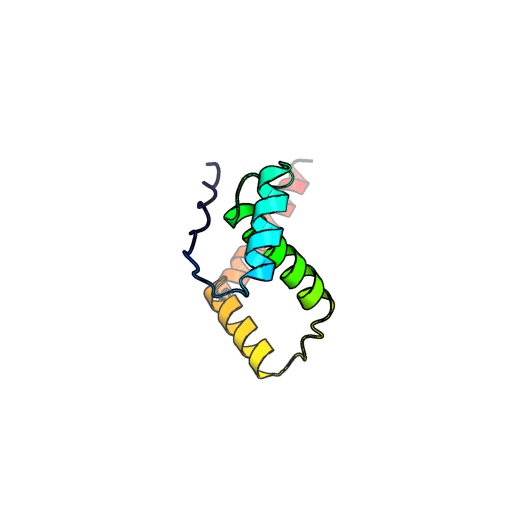LU A N 1
ATOM 713 C CA . GLU A 1 89 ? -19.218 23.382 34.666 1.00 85.62 89 GLU A CA 1
ATOM 714 C C . GLU A 1 89 ? -18.471 24.506 33.948 1.00 85.62 89 GLU A C 1
ATOM 716 O O . GLU A 1 89 ? -19.045 25.578 33.735 1.00 85.62 89 GLU A O 1
ATOM 721 N N . GLU A 1 90 ? -17.239 24.253 33.509 1.00 83.31 90 GLU A N 1
ATOM 722 C CA . GLU A 1 90 ? -16.425 25.220 32.773 1.00 83.31 90 GLU A CA 1
ATOM 723 C C . GLU A 1 90 ? -17.125 25.643 31.475 1.00 83.31 90 GLU A C 1
ATOM 725 O O . GLU A 1 90 ? -17.375 26.835 31.274 1.00 83.31 90 GLU A O 1
ATOM 730 N N . ILE A 1 91 ? -17.601 24.677 30.679 1.00 85.00 91 ILE A N 1
ATOM 731 C CA . ILE A 1 91 ? -18.367 24.923 29.445 1.00 85.00 91 ILE A CA 1
ATOM 732 C C . ILE A 1 91 ? -19.642 25.730 29.733 1.00 85.00 91 ILE A C 1
ATOM 734 O O . ILE A 1 91 ? -19.959 26.690 29.023 1.00 85.00 91 ILE A O 1
ATOM 738 N N . ARG A 1 92 ? -20.392 25.380 30.789 1.00 78.56 92 ARG A N 1
ATOM 739 C CA . ARG A 1 92 ? -21.607 26.118 31.184 1.00 78.56 92 ARG A CA 1
ATOM 740 C C . ARG A 1 92 ? -21.287 27.554 31.600 1.00 78.56 92 ARG A C 1
ATOM 742 O O . ARG A 1 92 ? -22.057 28.467 31.290 1.00 78.56 92 ARG A O 1
ATOM 749 N N . SER A 1 93 ? -20.179 27.763 32.305 1.00 82.94 93 SER A N 1
ATOM 750 C CA . SER A 1 93 ? -19.743 29.082 32.760 1.00 82.94 93 SER A CA 1
ATOM 751 C C . SER A 1 93 ? -19.274 29.967 31.596 1.00 82.94 93 SER A C 1
ATOM 753 O O . SER A 1 93 ? -19.638 31.143 31.539 1.00 82.94 93 SER A O 1
ATOM 755 N N . GLU A 1 94 ? -18.570 29.399 30.612 1.00 77.75 94 GLU A N 1
ATOM 756 C CA . GLU A 1 94 ? -18.148 30.095 29.394 1.00 77.75 94 GLU A CA 1
ATOM 757 C C . GLU A 1 94 ? -19.335 30.472 28.504 1.00 77.75 94 GLU A C 1
ATOM 759 O O . GLU A 1 94 ? -19.422 31.609 28.039 1.00 77.75 94 GLU A O 1
ATOM 764 N N . GLN A 1 95 ? -20.308 29.573 28.327 1.00 74.06 95 GLN A N 1
ATOM 765 C CA . GLN A 1 95 ? -21.532 29.880 27.581 1.00 74.06 95 GLN A CA 1
ATOM 766 C C . GLN A 1 95 ? -22.341 31.013 28.230 1.00 74.06 95 GLN A C 1
ATOM 768 O O . GLN A 1 95 ? -22.883 31.868 27.526 1.00 74.06 95 GLN A O 1
ATOM 773 N N . LYS A 1 96 ? -22.400 31.059 29.569 1.00 73.44 96 LYS A N 1
ATOM 774 C CA . LYS A 1 96 ? -23.028 32.166 30.309 1.00 73.44 96 LYS A CA 1
ATOM 775 C C . LYS A 1 96 ? -22.254 33.479 30.151 1.00 73.44 96 LYS A C 1
ATOM 777 O O . LYS A 1 96 ? -22.883 34.523 29.982 1.00 73.44 96 LYS A O 1
ATOM 782 N N . ARG A 1 97 ? -20.917 33.441 30.161 1.00 72.44 97 ARG A N 1
ATOM 783 C CA . ARG A 1 97 ? -20.051 34.617 29.941 1.00 72.44 97 ARG A CA 1
ATOM 784 C C . ARG A 1 97 ? -20.144 35.169 28.516 1.00 72.44 97 ARG A C 1
ATOM 786 O O . ARG A 1 97 ? -20.156 36.381 28.339 1.00 72.44 97 ARG A O 1
ATOM 793 N N . ASN A 1 98 ? -20.268 34.309 27.507 1.00 64.19 98 ASN A N 1
ATOM 794 C CA . ASN A 1 98 ? -20.456 34.747 26.120 1.00 64.19 98 ASN A CA 1
ATOM 795 C C . ASN A 1 98 ? -21.851 35.342 25.879 1.00 64.19 98 ASN A C 1
ATOM 797 O O . ASN A 1 98 ? -21.964 36.362 25.206 1.00 64.19 98 ASN A O 1
ATOM 801 N N . LYS A 1 99 ? -22.903 34.787 26.499 1.00 59.44 99 LYS A N 1
ATOM 802 C CA . LYS A 1 99 ? -24.264 35.355 26.438 1.00 59.44 99 LYS A CA 1
ATOM 803 C C . LYS A 1 99 ? -24.427 36.704 27.142 1.00 59.44 99 LYS A C 1
ATOM 805 O O . LYS A 1 99 ? -25.388 37.396 26.858 1.00 59.44 99 LYS A O 1
ATOM 810 N N . SER A 1 100 ? -23.539 37.056 28.069 1.00 58.66 100 SER A N 1
ATOM 811 C CA . SER A 1 100 ? -23.573 38.335 28.800 1.00 58.66 100 SER A CA 1
ATOM 812 C C . SER A 1 100 ? -22.671 39.415 28.186 1.00 58.66 100 SER A C 1
ATOM 814 O O . SER A 1 100 ? -22.652 40.543 28.669 1.00 58.66 100 SER A O 1
ATOM 816 N N . ARG A 1 101 ? -21.924 39.077 27.126 1.00 54.06 101 ARG A N 1
ATOM 817 C CA . ARG A 1 101 ? -21.101 40.002 26.326 1.00 54.06 101 ARG A CA 1
ATOM 818 C C . ARG A 1 101 ? -21.721 40.354 24.966 1.00 54.06 101 ARG A C 1
ATOM 820 O O . ARG A 1 101 ? -21.098 41.096 24.212 1.00 54.06 101 ARG A O 1
ATOM 827 N N . THR A 1 102 ? -22.898 39.807 24.663 1.00 48.22 102 THR A N 1
ATOM 828 C CA . THR A 1 102 ? -23.725 40.157 23.496 1.00 48.22 102 THR A CA 1
ATOM 829 C C . THR A 1 102 ? -24.938 40.925 23.990 1.00 48.22 102 THR A C 1
ATOM 831 O O . THR A 1 102 ? -25.347 41.875 23.295 1.00 48.22 102 THR A O 1
#

Sequence (102 aa):
MPKRREKAALVHVSVRIPEGTLKIADMLVDLGIFKDRSELINYAIKQTLKEYLLNIRIQVTPQLVESYFKLLEQASPRLTEEEAARIAEEIRSEQKRNKSRT

Radius of gyration: 24.86 Å; chains: 1; bounding box: 36×53×59 Å

Foldseek 3Di:
DDDDPPDPDDDDDDDDDDPVVVVVLVVCCVVVVDVDSVRVVVVVVVVVCVVVVVVPPPPPDPVVVVVVVVVVCVVPPDDDPVRVVVVVVVVVVVVVVVVVVD